Protein AF-A0A6I3FBM9-F1 (afdb_monomer_lite)

pLDDT: mean 82.85, std 16.39, range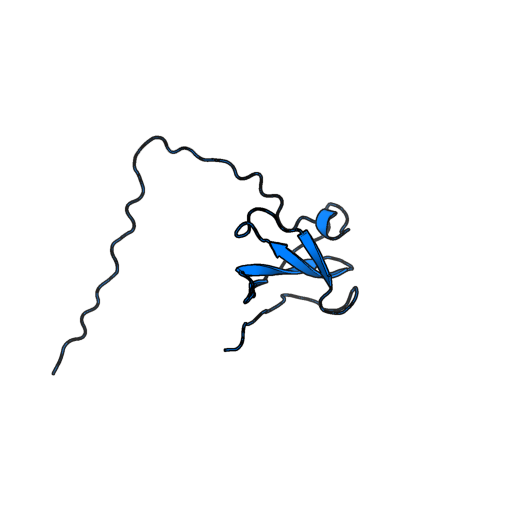 [40.91, 97.44]

Structure (mmCIF, N/CA/C/O backbone):
data_AF-A0A6I3FBM9-F1
#
_entry.id   AF-A0A6I3FBM9-F1
#
loop_
_atom_site.group_PDB
_atom_site.id
_atom_site.type_symbol
_atom_site.label_atom_id
_atom_site.label_alt_id
_atom_site.label_comp_id
_atom_site.label_asym_id
_atom_site.label_entity_id
_atom_site.label_seq_id
_atom_site.pdbx_PDB_ins_code
_atom_site.Cartn_x
_atom_site.Cartn_y
_atom_site.Cartn_z
_atom_site.occupancy
_atom_site.B_iso_or_equiv
_atom_site.auth_seq_id
_atom_site.auth_comp_id
_atom_site.auth_asym_id
_atom_site.auth_atom_id
_atom_site.pdbx_PDB_model_num
ATOM 1 N N . MET A 1 1 ? 0.245 -14.395 50.337 1.00 40.91 1 MET A N 1
ATOM 2 C CA . MET A 1 1 ? 0.972 -14.956 49.180 1.00 40.91 1 MET A CA 1
ATOM 3 C C . MET A 1 1 ? -0.097 -15.414 48.191 1.00 40.91 1 MET A C 1
ATOM 5 O O . MET A 1 1 ? -0.837 -16.323 48.531 1.00 40.91 1 MET A O 1
ATOM 9 N N . ILE A 1 2 ? -0.301 -14.699 47.079 1.00 44.78 2 ILE A N 1
ATOM 10 C CA . ILE A 1 2 ? -1.337 -15.010 46.072 1.00 44.78 2 ILE A CA 1
ATOM 11 C C . ILE A 1 2 ? -0.625 -15.701 44.907 1.00 44.78 2 ILE A C 1
ATOM 13 O O . ILE A 1 2 ? 0.330 -15.142 44.372 1.00 44.78 2 ILE A O 1
ATOM 17 N N . ALA A 1 3 ? -1.036 -16.918 44.556 1.00 46.88 3 ALA A N 1
ATOM 18 C CA . ALA A 1 3 ? -0.502 -17.624 43.395 1.00 46.88 3 ALA A CA 1
ATOM 19 C C . ALA A 1 3 ? -1.057 -17.002 42.097 1.00 46.88 3 ALA A C 1
ATOM 21 O O . ALA A 1 3 ? -2.236 -16.640 42.069 1.00 46.88 3 ALA A O 1
ATOM 22 N N . PRO A 1 4 ? -0.261 -16.872 41.021 1.00 54.28 4 PRO A N 1
ATOM 23 C CA . PRO A 1 4 ? -0.770 -16.368 39.755 1.00 54.28 4 PRO A CA 1
ATOM 24 C C . PRO A 1 4 ? -1.613 -17.457 39.076 1.00 54.28 4 PRO A C 1
ATOM 26 O O . PRO A 1 4 ? -1.157 -18.584 38.894 1.00 54.28 4 PRO A O 1
ATOM 29 N N . SER A 1 5 ? -2.846 -17.126 38.693 1.00 55.72 5 SER A N 1
ATOM 30 C CA . SER A 1 5 ? -3.688 -17.985 37.860 1.00 55.72 5 SER A CA 1
ATOM 31 C C . SER A 1 5 ? -3.334 -17.776 36.388 1.00 55.72 5 SER A C 1
ATOM 33 O O . SER A 1 5 ? -3.667 -16.747 35.800 1.00 55.72 5 SER A O 1
ATOM 35 N N . THR A 1 6 ? -2.672 -18.749 35.774 1.00 51.97 6 THR A N 1
ATOM 36 C CA . THR A 1 6 ? -2.473 -18.806 34.324 1.00 51.97 6 THR A CA 1
ATOM 37 C C . THR A 1 6 ? -3.698 -19.442 33.665 1.00 51.97 6 THR A C 1
ATOM 39 O O . THR A 1 6 ? -3.757 -20.655 33.480 1.00 51.97 6 THR A O 1
ATOM 42 N N . SER A 1 7 ? -4.704 -18.641 33.296 1.00 55.78 7 SER A N 1
ATOM 43 C CA . SER A 1 7 ? -5.732 -19.125 32.368 1.00 55.78 7 SER A CA 1
ATOM 44 C C . SER A 1 7 ? -5.152 -19.108 30.953 1.00 55.78 7 SER A C 1
ATOM 46 O O . SER A 1 7 ? -5.080 -18.056 30.316 1.00 55.78 7 SER A O 1
ATOM 48 N N . PHE A 1 8 ? -4.719 -20.262 30.449 1.00 55.19 8 PHE A N 1
ATOM 49 C CA . PHE A 1 8 ? -4.538 -20.423 29.010 1.00 55.19 8 PHE A CA 1
ATOM 50 C C . PHE A 1 8 ? -5.926 -20.339 28.368 1.00 55.19 8 PHE A C 1
ATOM 52 O O . PHE A 1 8 ? -6.829 -21.085 28.746 1.00 55.19 8 PHE A O 1
ATOM 59 N N . GLY A 1 9 ? -6.116 -19.368 27.470 1.00 59.84 9 GLY A N 1
ATOM 60 C CA . GLY A 1 9 ? -7.367 -19.201 26.733 1.00 59.84 9 GLY A CA 1
ATOM 61 C C . GLY A 1 9 ? -7.763 -20.502 26.036 1.00 59.84 9 GLY A C 1
ATOM 62 O O . GLY A 1 9 ? -6.896 -21.294 25.663 1.00 59.84 9 GLY A O 1
ATOM 63 N N . ALA A 1 10 ? -9.070 -20.734 25.902 1.00 63.84 10 ALA A N 1
ATOM 64 C CA . ALA A 1 10 ? -9.603 -21.938 25.278 1.00 63.84 10 ALA A CA 1
ATOM 65 C C . ALA A 1 10 ? -8.919 -22.203 23.928 1.00 63.84 10 ALA A C 1
ATOM 67 O O . ALA A 1 10 ? -8.766 -21.294 23.109 1.00 63.84 10 ALA A O 1
ATOM 68 N N . THR A 1 11 ? -8.498 -23.449 23.701 1.00 62.88 11 THR A N 1
ATOM 69 C CA . THR A 1 11 ? -8.010 -23.878 22.391 1.00 62.88 11 THR A CA 1
ATOM 70 C C . THR A 1 11 ? -9.124 -23.630 21.373 1.00 62.88 11 THR A C 1
ATOM 72 O O . THR A 1 11 ? -10.238 -24.105 21.603 1.00 62.88 11 THR A O 1
ATOM 75 N N . PRO A 1 12 ? -8.878 -22.882 20.283 1.00 58.00 12 PRO A N 1
ATOM 76 C CA . PRO A 1 12 ? -9.912 -22.645 19.289 1.00 58.00 12 PRO A CA 1
ATOM 77 C C . PRO A 1 12 ? -10.379 -23.987 18.722 1.00 58.00 12 PRO A C 1
ATOM 79 O O . PRO A 1 12 ? -9.574 -24.775 18.219 1.00 58.00 12 PRO A O 1
ATOM 82 N N . GLU A 1 13 ? -11.678 -24.261 18.830 1.00 66.50 13 GLU A N 1
ATOM 83 C CA . GLU A 1 13 ? -12.278 -25.429 18.198 1.00 66.50 13 GLU A CA 1
ATOM 84 C C . GLU A 1 13 ? -12.228 -25.242 16.684 1.00 66.50 13 GLU A C 1
ATOM 86 O O . GLU A 1 13 ? -12.847 -24.334 16.130 1.00 66.50 13 GLU A O 1
ATOM 91 N N . ILE A 1 14 ? -11.468 -26.100 16.005 1.00 68.81 14 ILE A N 1
ATOM 92 C CA . ILE A 1 14 ? -11.466 -26.136 14.546 1.00 68.81 14 ILE A CA 1
ATOM 93 C C . ILE A 1 14 ? -12.745 -26.861 14.104 1.00 68.81 14 ILE A C 1
ATOM 95 O O . ILE A 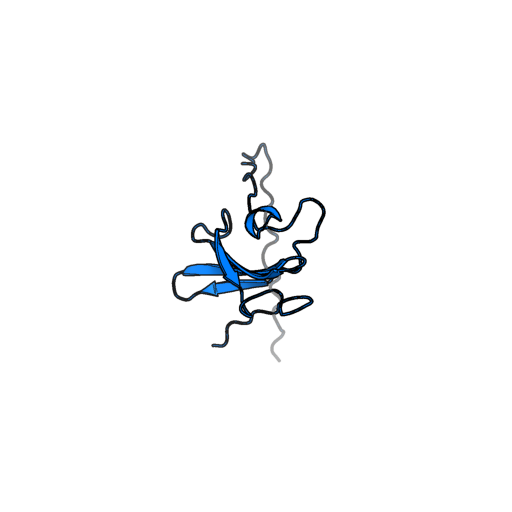1 14 ? -12.933 -28.022 14.491 1.00 68.81 14 ILE A O 1
ATOM 99 N N . PRO A 1 15 ? -13.623 -26.222 13.308 1.00 73.19 15 PRO A N 1
ATOM 100 C CA . PRO A 1 15 ? -14.846 -26.854 12.831 1.00 73.19 15 PRO A CA 1
ATOM 101 C C . PRO A 1 15 ? -14.542 -28.166 12.100 1.00 73.19 15 PRO A C 1
ATOM 103 O O . PRO A 1 15 ? -13.689 -28.215 11.213 1.00 73.19 15 PRO A O 1
ATOM 106 N N . LYS A 1 16 ? -15.245 -29.240 12.472 1.00 75.00 16 LYS A N 1
ATOM 107 C CA . LYS A 1 16 ? -15.162 -30.545 11.803 1.00 75.00 16 LYS A CA 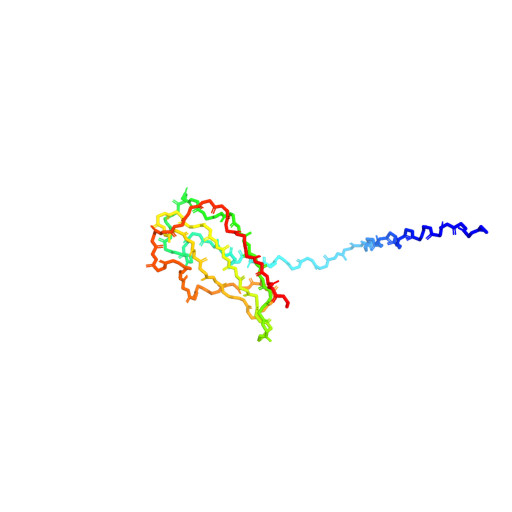1
ATOM 108 C C . LYS A 1 16 ? -16.289 -30.655 10.776 1.00 75.00 16 LYS A C 1
ATOM 110 O O . LYS A 1 16 ? -17.452 -30.541 11.148 1.00 75.00 16 LYS A O 1
ATOM 115 N N . GLY A 1 17 ? -15.956 -30.919 9.513 1.00 75.56 17 GLY A N 1
ATOM 116 C CA . GLY A 1 17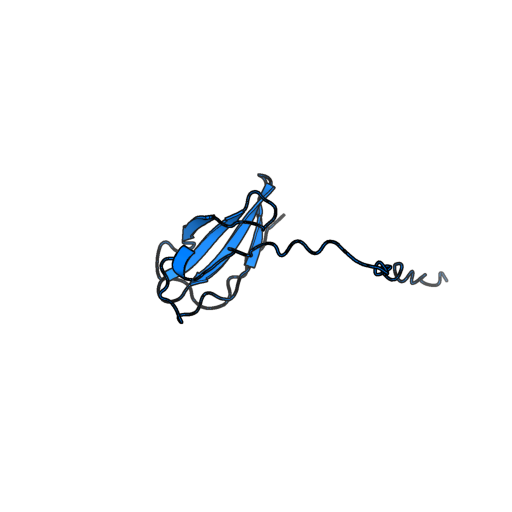 ? -16.930 -31.134 8.436 1.00 75.56 17 GLY A CA 1
ATOM 117 C C . GLY A 1 17 ? -16.547 -30.433 7.135 1.00 75.56 17 GLY A C 1
ATOM 118 O O . GLY A 1 17 ? -15.499 -29.795 7.052 1.00 75.56 17 GLY A O 1
ATOM 119 N N . ALA A 1 18 ? -17.395 -30.564 6.112 1.00 69.25 18 ALA A N 1
ATOM 120 C CA . ALA A 1 18 ? -17.286 -29.737 4.917 1.00 69.25 18 ALA A CA 1
ATOM 121 C C . ALA A 1 18 ? -17.488 -28.269 5.316 1.00 69.25 18 ALA A C 1
ATOM 123 O O . ALA A 1 18 ? -18.452 -27.940 6.006 1.00 69.25 18 ALA A O 1
ATOM 124 N N . PHE A 1 19 ? -16.567 -27.404 4.908 1.00 65.19 19 PHE A N 1
ATOM 125 C CA . PHE A 1 19 ? -16.665 -25.968 5.115 1.00 65.19 19 PHE A CA 1
ATOM 126 C C . PHE A 1 19 ? -16.762 -25.280 3.759 1.00 65.19 19 PHE A C 1
ATOM 128 O O . PHE A 1 19 ? -16.036 -25.626 2.824 1.00 65.19 19 PHE A O 1
ATOM 135 N N . ASP A 1 20 ? -17.638 -24.285 3.667 1.00 58.62 20 ASP A N 1
ATOM 136 C CA . ASP A 1 20 ? -17.691 -23.399 2.514 1.00 58.62 20 ASP A CA 1
ATOM 137 C C . ASP A 1 20 ? -16.444 -22.510 2.520 1.00 58.62 20 ASP A C 1
ATOM 139 O O . ASP A 1 20 ? -16.364 -21.486 3.201 1.00 58.62 20 ASP A O 1
ATOM 143 N N . ALA A 1 21 ? -15.431 -22.916 1.760 1.00 54.66 21 ALA A N 1
ATOM 144 C CA . ALA A 1 21 ? -14.288 -22.072 1.468 1.00 54.66 21 ALA A CA 1
ATOM 145 C C . ALA A 1 21 ? -14.633 -21.176 0.278 1.00 54.66 21 ALA A C 1
ATOM 147 O O . ALA A 1 21 ? -14.572 -21.595 -0.877 1.00 54.66 21 ALA A O 1
ATOM 148 N N . THR A 1 22 ? -14.961 -19.912 0.540 1.00 53.22 22 THR A N 1
ATOM 149 C CA . THR A 1 22 ? -14.903 -18.914 -0.529 1.00 53.22 22 THR A CA 1
ATOM 150 C C . THR A 1 22 ? -13.434 -18.589 -0.757 1.00 53.22 22 THR A C 1
ATOM 152 O O . THR A 1 22 ? -12.801 -17.958 0.092 1.00 53.22 22 THR A O 1
ATOM 155 N N . LEU A 1 23 ? -12.879 -19.005 -1.898 1.00 45.62 23 LEU A N 1
ATOM 156 C CA . LEU A 1 23 ? -11.618 -18.445 -2.364 1.00 45.62 23 LEU A CA 1
ATOM 157 C C . LEU A 1 23 ? -11.886 -16.962 -2.635 1.00 45.62 23 LEU A C 1
ATOM 159 O O . LEU A 1 23 ? -12.416 -16.596 -3.683 1.00 45.62 23 LEU A O 1
ATOM 163 N N . LEU A 1 24 ? -11.579 -16.100 -1.666 1.00 51.56 24 LEU A N 1
ATOM 164 C CA . LEU A 1 24 ? -11.502 -14.672 -1.918 1.00 51.56 24 LEU A CA 1
ATOM 165 C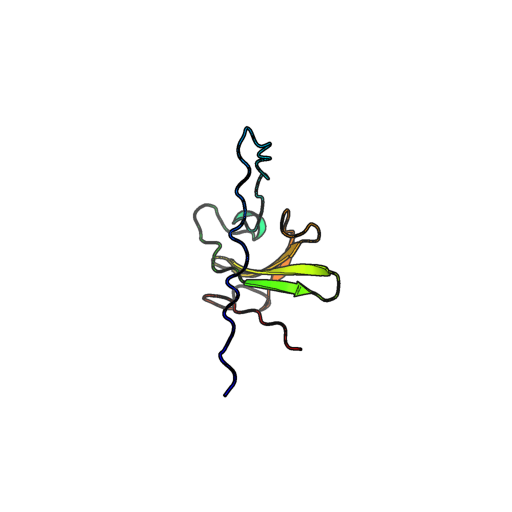 C . LEU A 1 24 ? -10.432 -14.524 -2.995 1.00 51.56 24 LEU A C 1
ATOM 167 O O . LEU A 1 24 ? -9.253 -14.745 -2.725 1.00 51.56 24 LEU A O 1
ATOM 171 N N . SER A 1 25 ? -10.837 -14.240 -4.233 1.00 49.47 25 SER A N 1
ATOM 172 C CA . SER A 1 25 ? -9.908 -13.898 -5.301 1.00 49.47 25 SER A CA 1
ATOM 173 C C . SER A 1 25 ? -9.132 -12.669 -4.832 1.00 49.47 25 SER A C 1
ATOM 175 O O . SER A 1 25 ? -9.634 -11.546 -4.878 1.00 49.47 25 SER A O 1
ATOM 177 N N . TYR A 1 26 ? -7.950 -12.907 -4.273 1.00 54.84 26 TYR A N 1
ATOM 178 C CA . TYR A 1 26 ? -7.160 -11.922 -3.556 1.00 54.84 26 TYR A CA 1
ATOM 179 C C . TYR A 1 26 ? -6.509 -10.989 -4.576 1.00 54.84 26 TYR A C 1
ATOM 181 O O . TYR A 1 26 ? -5.444 -11.272 -5.119 1.00 54.84 26 TYR A O 1
ATOM 189 N N . LYS A 1 27 ? -7.176 -9.875 -4.885 1.00 61.25 27 LYS A N 1
ATOM 190 C CA . LYS A 1 27 ? -6.598 -8.766 -5.658 1.00 61.25 27 LYS A CA 1
ATOM 191 C C . LYS A 1 27 ? -6.054 -7.703 -4.712 1.00 61.25 27 LYS A C 1
ATOM 193 O O . LYS A 1 27 ? -6.442 -6.540 -4.775 1.00 61.25 27 LYS A O 1
ATOM 198 N N . ALA A 1 28 ? -5.156 -8.090 -3.822 1.00 70.31 28 ALA A N 1
ATOM 199 C CA . ALA A 1 28 ? -4.526 -7.141 -2.923 1.00 70.31 28 ALA A CA 1
ATOM 200 C C . ALA A 1 28 ? -3.061 -6.955 -3.318 1.00 70.31 28 ALA A C 1
ATOM 202 O O . ALA A 1 28 ? -2.305 -7.914 -3.444 1.00 70.31 28 ALA A O 1
ATOM 203 N N . LEU A 1 29 ? -2.694 -5.687 -3.530 1.00 85.94 29 LEU A N 1
ATOM 204 C CA . LEU A 1 29 ? -1.309 -5.217 -3.601 1.00 85.94 29 LEU A CA 1
ATOM 205 C C . LEU A 1 29 ? -0.467 -5.900 -4.698 1.00 85.94 29 LEU A C 1
ATOM 207 O O . LEU A 1 29 ? 0.674 -6.289 -4.484 1.00 85.94 29 LEU A O 1
ATOM 211 N N . THR A 1 30 ? -1.040 -6.058 -5.892 1.00 89.06 30 THR A N 1
ATOM 212 C CA . THR A 1 30 ? -0.339 -6.652 -7.044 1.00 89.06 30 THR A CA 1
ATOM 213 C C . THR A 1 30 ? 0.607 -5.649 -7.721 1.00 89.06 30 THR A C 1
ATOM 215 O O . THR A 1 30 ? 0.355 -4.446 -7.655 1.00 89.06 30 THR A O 1
ATOM 218 N N . PRO A 1 31 ? 1.631 -6.105 -8.470 1.00 91.56 31 PRO A N 1
ATOM 219 C CA . PRO A 1 31 ? 2.488 -5.222 -9.268 1.00 91.56 31 PRO A CA 1
ATOM 220 C C . PRO A 1 31 ? 1.726 -4.233 -10.157 1.00 91.56 31 PRO A C 1
ATOM 222 O O . PRO A 1 31 ? 1.971 -3.027 -10.108 1.00 91.56 31 PRO A O 1
ATOM 225 N N . VAL A 1 32 ? 0.724 -4.716 -10.899 1.00 90.25 32 VAL A N 1
ATOM 226 C CA . VAL A 1 32 ? -0.061 -3.881 -11.823 1.00 90.25 32 VAL A CA 1
ATOM 227 C C . VAL A 1 32 ? -0.824 -2.758 -11.113 1.00 90.25 32 VAL A C 1
ATOM 229 O O . VAL A 1 32 ? -0.956 -1.672 -11.671 1.00 90.25 32 VAL A O 1
ATOM 232 N N . MET A 1 33 ? -1.260 -2.966 -9.865 1.00 91.00 33 MET A N 1
ATOM 233 C CA . MET A 1 33 ? -1.935 -1.936 -9.060 1.00 91.00 33 MET A CA 1
ATOM 234 C C . MET A 1 33 ? -1.049 -0.705 -8.830 1.00 91.00 33 MET A C 1
ATOM 236 O O . MET A 1 33 ? -1.555 0.412 -8.726 1.00 91.00 33 MET A O 1
ATOM 240 N N . PHE A 1 34 ? 0.265 -0.910 -8.772 1.00 94.12 34 PHE A N 1
ATOM 241 C CA . PHE A 1 34 ? 1.261 0.128 -8.516 1.00 94.12 34 PHE A CA 1
ATOM 242 C C . PHE A 1 34 ? 2.024 0.551 -9.779 1.00 94.12 34 PHE A C 1
ATOM 244 O O . PHE A 1 34 ? 2.984 1.317 -9.703 1.00 94.12 34 PHE A O 1
ATOM 251 N N . GLY A 1 35 ? 1.618 0.062 -10.956 1.00 94.00 35 GLY A N 1
ATOM 252 C CA . GLY A 1 35 ? 2.346 0.302 -12.204 1.00 94.00 35 GLY A CA 1
ATOM 253 C C . GLY A 1 35 ? 3.747 -0.318 -12.209 1.00 94.00 35 GLY A C 1
ATOM 254 O O . GLY A 1 35 ? 4.648 0.206 -12.867 1.00 94.00 35 GLY A O 1
ATOM 255 N N . VAL A 1 36 ? 3.942 -1.396 -11.446 1.00 94.94 36 VAL A N 1
ATOM 256 C CA . VAL A 1 36 ? 5.164 -2.202 -11.424 1.00 94.94 36 VAL A CA 1
ATOM 257 C C . VAL A 1 36 ? 5.043 -3.304 -12.473 1.00 94.94 36 VAL A C 1
ATOM 259 O O . VAL A 1 36 ? 4.014 -3.977 -12.579 1.00 94.94 36 VAL A O 1
ATOM 262 N N . SER A 1 37 ? 6.100 -3.479 -13.264 1.00 92.69 37 SER A N 1
ATOM 263 C CA . SER A 1 37 ? 6.168 -4.517 -14.293 1.00 92.69 37 SER A CA 1
ATOM 264 C C . SER A 1 37 ? 6.025 -5.917 -13.695 1.00 92.69 37 SER A C 1
ATOM 266 O O . SER A 1 37 ? 6.476 -6.188 -12.582 1.00 92.69 37 SER A O 1
ATOM 268 N N . ALA A 1 38 ? 5.437 -6.839 -14.457 1.00 86.56 38 ALA A N 1
ATOM 269 C CA . ALA A 1 38 ? 5.355 -8.238 -14.050 1.00 86.56 38 ALA A CA 1
ATOM 270 C C . ALA A 1 38 ? 6.756 -8.815 -13.764 1.00 86.56 38 ALA A C 1
ATOM 272 O O . ALA A 1 38 ? 7.713 -8.533 -14.485 1.00 86.56 38 ALA A O 1
ATOM 273 N N . GLY A 1 39 ? 6.868 -9.609 -12.697 1.00 86.31 39 GLY A N 1
ATOM 274 C CA . GLY A 1 39 ? 8.133 -10.201 -12.246 1.00 86.31 39 GLY A CA 1
ATOM 275 C C . GLY A 1 39 ? 9.013 -9.284 -11.389 1.00 86.31 39 GLY A C 1
ATOM 276 O O . GLY A 1 39 ? 10.013 -9.754 -10.858 1.00 86.31 39 GLY A O 1
ATOM 277 N N . GLN A 1 40 ? 8.649 -8.010 -11.217 1.00 90.50 40 GLN A N 1
ATOM 278 C CA . GLN A 1 40 ? 9.330 -7.098 -10.296 1.00 90.50 40 GLN A CA 1
ATOM 279 C C . GLN A 1 40 ? 8.636 -7.078 -8.925 1.00 90.50 40 GLN A C 1
ATOM 281 O O . GLN A 1 40 ? 7.420 -7.292 -8.848 1.00 90.50 40 GLN A O 1
ATOM 286 N N . PRO A 1 41 ? 9.385 -6.843 -7.833 1.00 90.81 41 PRO A N 1
ATOM 287 C CA . PRO A 1 41 ? 8.847 -7.000 -6.495 1.00 90.81 41 PRO A CA 1
ATOM 288 C C . PRO A 1 41 ? 7.836 -5.908 -6.129 1.00 90.81 41 PRO A C 1
ATOM 290 O O . PRO A 1 41 ? 8.043 -4.711 -6.339 1.00 90.81 41 PRO A O 1
ATOM 293 N N . VAL A 1 42 ? 6.754 -6.367 -5.508 1.00 93.31 42 VAL A N 1
ATOM 294 C CA . VAL A 1 42 ? 5.899 -5.593 -4.613 1.00 93.31 42 VAL A CA 1
ATOM 295 C C . VAL A 1 42 ? 5.889 -6.355 -3.299 1.00 93.31 42 VAL A C 1
ATOM 297 O O . VAL A 1 42 ? 5.491 -7.520 -3.270 1.00 93.31 42 VAL A O 1
ATOM 300 N N . ALA A 1 43 ? 6.424 -5.748 -2.248 1.00 92.94 43 ALA A N 1
ATOM 301 C CA . ALA A 1 43 ? 6.807 -6.460 -1.038 1.00 92.94 43 ALA A CA 1
ATOM 302 C C . ALA A 1 43 ? 6.696 -5.576 0.206 1.00 92.94 43 ALA A C 1
ATOM 304 O O . ALA A 1 43 ? 6.353 -4.395 0.132 1.00 92.94 43 ALA A O 1
ATOM 305 N N . ASP A 1 44 ? 6.999 -6.189 1.350 1.00 92.75 44 ASP A N 1
ATOM 306 C CA . ASP A 1 44 ? 7.213 -5.510 2.621 1.00 92.75 44 ASP A CA 1
ATOM 307 C C . ASP A 1 44 ? 6.046 -4.601 3.020 1.00 92.75 44 ASP A C 1
ATOM 309 O O . ASP A 1 44 ? 6.162 -3.388 3.139 1.00 92.75 44 ASP A O 1
ATOM 313 N N . VAL A 1 45 ? 4.874 -5.196 3.203 1.00 92.44 45 VAL A N 1
ATOM 314 C CA . VAL A 1 45 ? 3.655 -4.448 3.514 1.00 92.44 45 VAL A CA 1
ATOM 315 C C . VAL A 1 45 ? 3.587 -4.130 5.009 1.00 92.44 45 VAL A C 1
ATOM 317 O O . VAL A 1 45 ? 3.785 -5.013 5.843 1.00 92.44 45 VAL A O 1
ATOM 320 N N . SER A 1 46 ? 3.210 -2.898 5.357 1.00 94.44 46 SER A N 1
ATOM 321 C CA . SER A 1 46 ? 2.630 -2.576 6.671 1.00 94.44 46 SER A CA 1
ATOM 322 C C . SER A 1 46 ? 1.234 -1.983 6.507 1.00 94.44 46 SER A C 1
ATOM 324 O O . SER A 1 46 ? 0.971 -1.257 5.550 1.00 94.44 46 SER A O 1
ATOM 326 N N . VAL A 1 47 ? 0.321 -2.311 7.424 1.00 94.38 47 VAL A N 1
ATOM 327 C CA . VAL A 1 47 ? -1.080 -1.868 7.377 1.00 94.38 47 VAL A CA 1
ATOM 328 C C . VAL A 1 47 ? -1.479 -1.256 8.713 1.00 94.38 47 VAL A C 1
ATOM 330 O O . VAL A 1 47 ? -1.197 -1.832 9.760 1.00 94.38 47 VAL A O 1
ATOM 333 N N . ILE A 1 48 ? -2.169 -0.116 8.673 1.00 95.44 48 ILE A N 1
ATOM 334 C CA . ILE A 1 48 ? -2.799 0.510 9.844 1.00 95.44 48 ILE A CA 1
ATOM 335 C C . ILE A 1 48 ? -4.296 0.716 9.609 1.00 95.44 48 ILE A C 1
ATOM 337 O O . ILE A 1 48 ? -4.729 0.935 8.476 1.00 95.44 48 ILE A O 1
ATOM 341 N N . LEU A 1 49 ? -5.083 0.680 10.684 1.00 95.19 49 LEU A N 1
ATOM 342 C CA . LEU A 1 49 ? -6.477 1.119 10.669 1.00 95.19 49 LEU A CA 1
ATOM 343 C C . LEU A 1 49 ? -6.523 2.640 10.852 1.00 95.19 49 LEU A C 1
ATOM 345 O O . LEU A 1 49 ? -5.980 3.173 11.818 1.00 95.19 49 LEU A O 1
ATOM 349 N N . LEU A 1 50 ? -7.158 3.338 9.918 1.00 94.75 50 LEU A N 1
ATOM 350 C CA . LEU A 1 50 ? -7.373 4.777 9.998 1.00 94.75 50 LEU A CA 1
ATOM 351 C C . LEU A 1 50 ? -8.612 5.102 10.855 1.00 94.75 50 LEU A C 1
ATOM 353 O O . LEU A 1 50 ? -9.537 4.291 10.922 1.00 94.75 50 LEU A O 1
ATOM 357 N N . PRO A 1 51 ? -8.713 6.322 11.422 1.00 94.38 51 PRO A N 1
ATOM 358 C CA . PRO A 1 51 ? -9.882 6.745 12.205 1.00 94.38 51 PRO A CA 1
ATOM 359 C C . PRO A 1 51 ? -11.219 6.686 11.453 1.00 94.38 51 PRO A C 1
ATOM 361 O O . PRO A 1 51 ? -12.274 6.580 12.065 1.00 94.38 51 PRO A O 1
ATOM 364 N N . ASN A 1 52 ? -11.187 6.742 10.119 1.00 94.19 52 ASN A N 1
ATOM 365 C CA . ASN A 1 52 ? -12.374 6.625 9.268 1.00 94.19 52 ASN A CA 1
ATOM 366 C C . ASN A 1 52 ? -12.782 5.166 8.979 1.00 94.19 52 ASN A C 1
ATOM 368 O O . ASN A 1 52 ? -13.625 4.932 8.115 1.00 94.19 52 ASN A O 1
ATOM 372 N N . GLY A 1 53 ? -12.158 4.190 9.643 1.00 95.12 53 GLY A N 1
ATOM 373 C CA . GLY A 1 53 ? -12.459 2.766 9.507 1.00 95.12 53 GLY A CA 1
ATOM 374 C C . GLY A 1 53 ? -11.811 2.074 8.305 1.00 95.12 53 GLY A C 1
ATOM 375 O O . GLY A 1 53 ? -11.9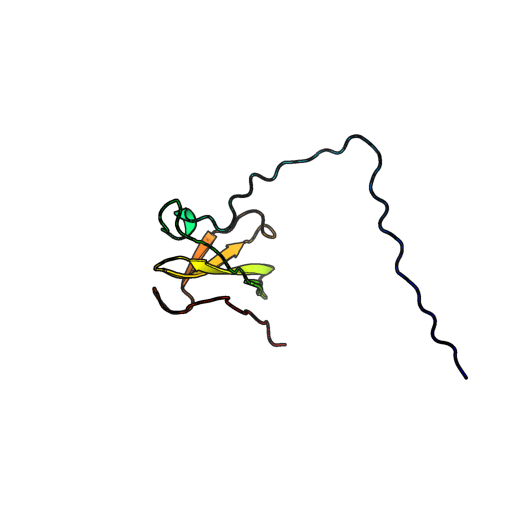62 0.863 8.161 1.00 95.12 53 GLY A O 1
ATOM 376 N N . LYS A 1 54 ? -11.075 2.791 7.445 1.00 96.69 54 LYS A N 1
ATOM 377 C CA . LYS A 1 54 ? -10.340 2.177 6.329 1.00 96.69 54 LYS A CA 1
ATOM 378 C C . LYS A 1 54 ? -9.003 1.605 6.783 1.00 96.69 54 LYS A C 1
ATOM 380 O O . LYS A 1 54 ? -8.315 2.198 7.611 1.00 96.69 54 LYS A O 1
ATOM 385 N N . LEU A 1 55 ? -8.580 0.511 6.161 1.00 95.75 55 LEU A N 1
ATOM 386 C CA . LEU A 1 55 ? -7.197 0.049 6.252 1.00 95.75 55 LEU A CA 1
ATOM 387 C C . LEU A 1 55 ? -6.337 0.833 5.264 1.00 95.75 55 LEU A C 1
ATOM 389 O O . LEU A 1 55 ? -6.722 0.976 4.104 1.00 95.75 55 LEU A O 1
ATOM 393 N N . ARG A 1 56 ? -5.160 1.288 5.690 1.00 97.06 56 ARG A N 1
ATOM 394 C CA . ARG A 1 56 ? -4.142 1.869 4.810 1.00 97.06 56 ARG A CA 1
ATOM 395 C C . ARG A 1 56 ? -2.897 0.997 4.809 1.00 97.06 56 ARG A C 1
ATOM 397 O O . ARG A 1 56 ? -2.271 0.818 5.850 1.00 97.06 56 ARG A O 1
ATOM 404 N N . ALA A 1 57 ? -2.556 0.484 3.635 1.00 96.00 57 ALA A N 1
ATOM 405 C CA . ALA A 1 57 ? -1.342 -0.261 3.364 1.00 96.00 57 ALA A CA 1
ATOM 406 C C . ALA A 1 57 ? -0.245 0.668 2.829 1.00 96.00 57 ALA A C 1
ATOM 408 O O . ALA A 1 57 ? -0.503 1.506 1.963 1.00 96.00 57 ALA A O 1
ATOM 409 N N . TYR A 1 58 ? 0.971 0.464 3.321 1.00 96.44 58 TYR A N 1
ATOM 410 C CA . TYR A 1 58 ? 2.216 1.024 2.812 1.00 96.44 58 TYR A CA 1
ATOM 411 C C . TYR A 1 58 ? 3.040 -0.132 2.266 1.00 96.44 58 TYR A C 1
ATOM 413 O O . TYR A 1 58 ? 3.257 -1.116 2.976 1.00 96.44 58 TYR A O 1
ATOM 421 N N . VAL A 1 59 ? 3.459 -0.032 1.011 1.00 95.88 59 VAL A N 1
ATOM 422 C CA . VAL A 1 59 ? 4.017 -1.160 0.264 1.00 95.88 59 VAL A CA 1
ATOM 423 C C . VAL A 1 59 ? 5.265 -0.717 -0.473 1.00 95.88 59 VAL A C 1
ATOM 425 O O . VAL A 1 59 ? 5.231 0.291 -1.178 1.00 95.88 59 VAL A O 1
ATOM 428 N N . PHE A 1 60 ? 6.352 -1.472 -0.350 1.00 96.38 60 PHE A N 1
ATOM 429 C CA . PHE A 1 60 ? 7.491 -1.280 -1.236 1.00 96.38 60 PHE A CA 1
ATOM 430 C C . PHE A 1 60 ? 7.134 -1.777 -2.640 1.00 96.38 60 PHE A C 1
ATOM 432 O O . PHE A 1 60 ? 6.740 -2.930 -2.822 1.00 96.38 60 PHE A O 1
ATOM 439 N N . ALA A 1 61 ? 7.277 -0.910 -3.635 1.00 95.88 61 ALA A N 1
ATOM 440 C CA . ALA A 1 61 ? 6.999 -1.200 -5.032 1.00 95.88 61 ALA A CA 1
ATOM 441 C C . ALA A 1 61 ? 8.225 -0.839 -5.879 1.00 95.88 61 ALA A C 1
ATOM 443 O O . ALA A 1 61 ? 8.690 0.302 -5.876 1.00 95.88 61 ALA A O 1
ATOM 444 N N . GLN A 1 62 ? 8.761 -1.818 -6.610 1.00 95.75 62 GLN A N 1
ATOM 445 C CA . GLN A 1 62 ? 10.006 -1.652 -7.358 1.00 95.75 62 GLN A CA 1
ATOM 446 C C . GLN A 1 62 ? 9.951 -0.471 -8.335 1.00 95.75 62 GLN A C 1
ATOM 448 O O . GLN A 1 62 ? 9.063 -0.398 -9.188 1.00 95.75 62 GLN A O 1
ATOM 453 N N . ASN A 1 63 ? 10.951 0.413 -8.257 1.00 95.06 63 ASN A N 1
ATOM 454 C CA . ASN A 1 63 ? 11.068 1.643 -9.056 1.00 95.06 63 ASN A CA 1
ATOM 455 C C . ASN A 1 63 ? 9.893 2.623 -8.863 1.00 95.06 63 ASN A C 1
ATOM 457 O O . ASN A 1 63 ? 9.610 3.458 -9.731 1.00 95.06 63 ASN A O 1
ATOM 461 N N . LYS A 1 64 ? 9.149 2.467 -7.763 1.00 96.31 64 LYS A N 1
ATOM 462 C CA . LYS A 1 64 ? 8.062 3.347 -7.328 1.00 96.31 64 LYS A CA 1
ATOM 463 C C . LYS A 1 64 ? 8.238 3.801 -5.879 1.00 96.31 64 LYS A C 1
ATOM 465 O O . LYS A 1 64 ? 7.505 4.683 -5.457 1.00 96.31 64 LYS A O 1
ATOM 470 N N . GLY A 1 65 ? 9.195 3.266 -5.121 1.00 96.12 65 GLY A N 1
ATOM 471 C CA . GLY A 1 65 ? 9.369 3.563 -3.700 1.00 96.12 65 GLY A CA 1
ATOM 472 C C . GLY A 1 65 ? 8.240 2.991 -2.838 1.00 96.12 65 GLY A C 1
ATOM 473 O O . GLY A 1 65 ? 7.808 1.855 -3.042 1.00 96.12 65 GLY A O 1
ATOM 474 N N . ILE A 1 66 ? 7.767 3.766 -1.854 1.00 97.44 66 ILE A N 1
ATOM 475 C CA . ILE A 1 66 ? 6.691 3.337 -0.944 1.00 97.44 66 ILE A CA 1
ATOM 476 C C . ILE A 1 66 ? 5.327 3.840 -1.422 1.00 97.44 66 ILE A C 1
ATOM 478 O O . ILE A 1 66 ? 4.965 5.008 -1.261 1.00 97.44 66 ILE A O 1
ATOM 482 N N . GLU A 1 67 ? 4.543 2.922 -1.968 1.00 97.19 67 GLU A N 1
ATOM 483 C CA . GLU A 1 67 ? 3.195 3.152 -2.468 1.00 97.19 67 GLU A CA 1
ATOM 484 C C . GLU A 1 67 ? 2.144 2.972 -1.366 1.00 97.19 67 GLU A C 1
ATOM 486 O O . GLU A 1 67 ? 2.311 2.179 -0.437 1.00 97.19 67 GLU A O 1
ATOM 491 N N . ILE A 1 68 ? 1.047 3.725 -1.467 1.00 97.19 68 ILE A N 1
ATOM 492 C CA . ILE A 1 68 ? -0.056 3.715 -0.504 1.00 97.19 68 ILE A CA 1
ATOM 493 C C . ILE A 1 68 ? -1.310 3.179 -1.185 1.00 97.19 68 ILE A C 1
ATOM 495 O O . ILE A 1 68 ? -1.722 3.671 -2.241 1.00 97.19 68 ILE A O 1
ATOM 499 N N . ALA A 1 69 ? -1.966 2.222 -0.537 1.00 96.75 69 ALA A N 1
ATOM 500 C CA . ALA A 1 69 ? -3.283 1.744 -0.932 1.00 96.75 69 ALA A CA 1
ATOM 501 C C . ALA A 1 69 ? -4.246 1.710 0.258 1.00 96.75 69 ALA A C 1
ATOM 503 O O . ALA A 1 69 ? -3.833 1.525 1.399 1.00 96.75 69 ALA A O 1
ATOM 504 N N . GLU A 1 70 ? -5.539 1.864 -0.006 1.00 96.56 70 GLU A N 1
ATOM 505 C CA . GLU A 1 70 ? -6.588 1.784 1.010 1.00 96.56 70 GLU A CA 1
ATOM 506 C C . GLU A 1 70 ? -7.603 0.695 0.705 1.00 96.56 70 GLU A C 1
ATOM 508 O O . GLU A 1 70 ? -7.921 0.437 -0.456 1.00 96.56 70 GLU A O 1
ATOM 513 N N . SER A 1 71 ? -8.155 0.113 1.766 1.00 94.56 71 SER A N 1
ATOM 514 C CA . SER A 1 71 ? -9.283 -0.807 1.710 1.00 94.56 71 SER A CA 1
ATOM 515 C C . SER A 1 71 ? -10.408 -0.316 2.618 1.00 94.56 71 SER A C 1
ATOM 517 O O . SER A 1 71 ? -10.186 0.034 3.778 1.00 94.56 71 SER A O 1
ATOM 519 N N . ALA A 1 72 ? -11.624 -0.306 2.073 1.00 94.88 72 ALA A N 1
ATOM 520 C CA . ALA A 1 72 ? -12.861 -0.043 2.809 1.00 94.88 72 ALA A CA 1
ATOM 521 C C . ALA A 1 72 ? -13.632 -1.333 3.152 1.00 94.88 72 ALA A C 1
ATOM 523 O O . ALA A 1 72 ? -14.628 -1.288 3.864 1.00 94.88 72 ALA A O 1
ATOM 524 N N . ASP A 1 73 ? -13.181 -2.480 2.645 1.00 90.12 73 ASP A N 1
ATOM 525 C CA . ASP A 1 73 ? -13.843 -3.784 2.730 1.00 90.12 73 ASP A CA 1
ATOM 526 C C . ASP A 1 73 ? -13.027 -4.789 3.561 1.00 90.12 73 ASP A C 1
ATOM 528 O O . ASP A 1 73 ? -12.980 -5.985 3.264 1.00 90.12 73 ASP A O 1
ATOM 532 N N . ASN A 1 74 ? -12.390 -4.288 4.625 1.00 86.81 74 ASN A N 1
ATOM 533 C CA . ASN A 1 74 ? -11.590 -5.059 5.580 1.00 86.81 74 ASN A CA 1
ATOM 534 C C . ASN A 1 74 ? -10.476 -5.897 4.920 1.00 86.81 74 ASN A C 1
ATOM 536 O O . ASN A 1 74 ? -10.276 -7.069 5.233 1.00 86.81 74 ASN A O 1
ATOM 540 N N . GLY A 1 75 ? -9.765 -5.293 3.968 1.00 86.38 75 GLY A N 1
ATOM 541 C CA . GLY A 1 75 ? -8.591 -5.870 3.317 1.00 86.38 75 GLY A CA 1
ATOM 542 C C . GLY A 1 75 ? -8.890 -6.785 2.131 1.00 86.38 75 GLY A C 1
ATOM 543 O O . GLY A 1 75 ? -7.951 -7.351 1.573 1.00 86.38 75 GLY A O 1
ATOM 544 N N . LYS A 1 76 ? -10.157 -6.932 1.716 1.00 84.56 76 LYS A N 1
ATOM 545 C CA . LYS A 1 76 ? -10.514 -7.756 0.547 1.00 84.56 76 LYS A CA 1
ATOM 546 C C . LYS A 1 76 ? -10.044 -7.116 -0.760 1.00 84.56 76 LYS A C 1
ATOM 548 O O . LYS A 1 76 ? -9.491 -7.809 -1.615 1.00 84.56 76 LYS A O 1
ATOM 553 N N . THR A 1 77 ? -10.213 -5.803 -0.889 1.00 88.44 77 THR A N 1
ATOM 554 C CA . THR A 1 77 ? -9.811 -5.023 -2.059 1.00 88.44 77 THR A CA 1
ATOM 555 C C . THR A 1 77 ? -9.024 -3.799 -1.626 1.00 88.44 77 THR A C 1
ATOM 557 O O . THR A 1 77 ? -9.467 -3.020 -0.783 1.00 88.44 77 THR A O 1
ATOM 560 N N . PHE A 1 78 ? -7.870 -3.590 -2.256 1.00 92.69 78 PHE A N 1
ATOM 561 C CA . PHE A 1 78 ? -7.082 -2.376 -2.091 1.00 92.69 78 PHE A CA 1
ATOM 562 C C . PHE A 1 78 ? -7.143 -1.520 -3.351 1.00 92.69 78 PHE A C 1
ATOM 564 O O . PHE A 1 78 ? -7.082 -2.029 -4.468 1.00 92.69 78 PHE A O 1
ATOM 571 N N . THR A 1 79 ? -7.240 -0.210 -3.163 1.00 94.25 79 THR A N 1
ATOM 572 C CA . THR A 1 79 ? -7.123 0.782 -4.235 1.00 94.25 79 THR A CA 1
ATOM 573 C C . THR A 1 79 ? -5.929 1.669 -3.944 1.00 94.25 79 THR A C 1
ATOM 575 O O . THR A 1 79 ? -5.795 2.174 -2.831 1.00 94.25 79 THR A O 1
ATOM 578 N N . ARG A 1 80 ? -5.057 1.870 -4.935 1.00 95.75 80 ARG A N 1
ATOM 579 C CA . ARG A 1 80 ? -3.934 2.805 -4.826 1.00 95.75 80 ARG A CA 1
ATOM 580 C C . ARG A 1 80 ? -4.459 4.222 -4.582 1.00 95.75 80 ARG A C 1
ATOM 582 O O . ARG A 1 80 ? -5.306 4.697 -5.333 1.00 95.75 80 ARG A O 1
ATOM 589 N N . VAL A 1 81 ? -3.921 4.903 -3.575 1.00 96.88 81 VAL A N 1
ATOM 590 C CA . VAL A 1 81 ? -4.314 6.277 -3.209 1.00 96.88 81 VAL A CA 1
ATOM 591 C C . VAL A 1 81 ? -3.158 7.274 -3.240 1.00 96.88 81 VAL A C 1
ATOM 593 O O . VAL A 1 81 ? -3.391 8.473 -3.134 1.00 96.88 81 VAL A O 1
ATOM 596 N N . GLY A 1 82 ? -1.914 6.819 -3.408 1.00 96.94 82 GLY A N 1
ATOM 597 C CA . GLY A 1 82 ? -0.775 7.723 -3.539 1.00 96.94 82 GLY A CA 1
ATOM 598 C C . GLY A 1 82 ? 0.561 7.059 -3.254 1.00 96.94 82 GLY A C 1
ATOM 599 O O . GLY A 1 82 ? 0.674 5.840 -3.271 1.00 96.94 82 GLY A O 1
ATOM 600 N N . ASN A 1 83 ? 1.562 7.887 -2.971 1.00 96.88 83 ASN A N 1
ATOM 601 C CA . ASN A 1 83 ? 2.923 7.480 -2.643 1.00 96.88 83 ASN A CA 1
ATOM 602 C C . ASN A 1 83 ? 3.384 8.242 -1.395 1.00 96.88 83 ASN A C 1
ATOM 604 O O . ASN A 1 83 ? 3.165 9.451 -1.303 1.00 96.88 83 ASN A O 1
ATOM 608 N N . ALA A 1 84 ? 4.010 7.555 -0.441 1.00 95.38 84 ALA A N 1
ATOM 609 C CA . ALA A 1 84 ? 4.363 8.121 0.861 1.00 95.38 84 ALA A CA 1
ATOM 610 C C . ALA A 1 84 ? 5.454 9.200 0.792 1.00 95.38 84 ALA A C 1
ATOM 612 O O . ALA A 1 84 ? 5.521 10.054 1.672 1.00 95.38 84 ALA A O 1
ATOM 613 N N . PHE A 1 85 ? 6.277 9.187 -0.258 1.00 94.31 85 PHE A N 1
ATOM 614 C CA . PHE A 1 85 ? 7.408 10.102 -0.429 1.00 94.31 85 PHE A CA 1
ATOM 615 C C . PHE A 1 85 ? 7.333 10.915 -1.732 1.00 94.31 85 PHE A C 1
ATOM 617 O O . PHE A 1 85 ? 8.285 11.610 -2.095 1.00 94.31 85 PHE A O 1
ATOM 624 N N . GLY A 1 86 ? 6.200 10.855 -2.437 1.00 93.75 86 GLY A N 1
ATOM 625 C CA . GLY A 1 86 ? 5.963 11.593 -3.678 1.00 93.75 86 GLY A CA 1
ATOM 626 C C . GLY A 1 86 ? 6.757 11.085 -4.887 1.00 93.75 86 GLY A C 1
ATOM 627 O O . GLY A 1 86 ? 7.045 11.873 -5.786 1.00 93.75 86 GLY A O 1
ATOM 628 N N . GLY A 1 87 ? 7.145 9.808 -4.920 1.00 93.12 87 GLY A N 1
ATOM 629 C CA . GLY A 1 87 ? 7.809 9.186 -6.069 1.00 93.12 87 GLY A CA 1
ATOM 630 C C . GLY A 1 87 ? 8.640 7.964 -5.691 1.00 93.12 87 GLY A C 1
ATOM 631 O O . GLY A 1 87 ? 8.448 7.392 -4.622 1.00 93.12 87 GLY A O 1
ATOM 632 N N . ASP A 1 88 ? 9.598 7.609 -6.553 1.00 95.06 88 ASP A N 1
ATOM 633 C CA . ASP A 1 88 ? 10.563 6.521 -6.330 1.00 95.06 88 ASP A CA 1
ATOM 634 C C . ASP A 1 88 ? 11.609 6.903 -5.272 1.00 95.06 88 ASP A C 1
ATOM 636 O O . ASP A 1 88 ? 12.779 7.173 -5.539 1.00 95.06 88 ASP A O 1
ATOM 640 N N . LYS A 1 89 ? 11.109 7.069 -4.052 1.00 88.88 89 LYS A N 1
ATOM 641 C CA . LYS A 1 89 ? 11.817 7.501 -2.858 1.00 88.88 89 LYS A CA 1
ATOM 642 C C . LYS A 1 89 ? 11.346 6.606 -1.715 1.00 88.88 89 LYS A C 1
ATOM 644 O O . LYS A 1 89 ? 10.161 6.296 -1.601 1.00 88.88 89 LYS A O 1
ATOM 649 N N . GLY A 1 90 ? 12.281 6.220 -0.854 1.00 81.25 90 GLY A N 1
ATOM 650 C CA . GLY A 1 90 ? 12.031 5.261 0.220 1.00 81.25 90 GLY A CA 1
ATOM 651 C C . GLY A 1 90 ? 12.336 3.830 -0.218 1.00 81.25 90 GLY A C 1
ATOM 652 O O . GLY A 1 90 ? 11.912 3.383 -1.277 1.00 81.25 90 GLY A O 1
ATOM 653 N N . ASN A 1 91 ? 13.102 3.130 0.616 1.00 83.19 91 ASN A N 1
ATOM 654 C CA . ASN A 1 91 ? 13.596 1.782 0.366 1.00 83.19 91 ASN A CA 1
ATOM 655 C C . ASN A 1 91 ? 13.372 0.908 1.600 1.00 83.19 91 ASN A C 1
ATOM 657 O O . ASN A 1 91 ? 13.353 1.410 2.728 1.00 83.19 91 ASN A O 1
ATOM 661 N N . GLY A 1 92 ? 13.289 -0.401 1.375 1.00 85.62 92 GLY A N 1
ATOM 662 C CA . GLY A 1 92 ? 13.126 -1.392 2.433 1.00 85.62 92 GLY A CA 1
ATOM 663 C C . GLY A 1 92 ? 11.730 -1.390 3.047 1.00 85.62 92 GLY A C 1
ATOM 664 O O . GLY A 1 92 ? 10.791 -0.812 2.503 1.00 85.62 92 GLY A O 1
ATOM 665 N N . GLN A 1 93 ? 11.605 -2.056 4.195 1.00 91.94 93 GLN A N 1
ATOM 666 C CA . GLN A 1 93 ? 10.309 -2.332 4.799 1.00 91.94 93 GLN A CA 1
ATOM 667 C C . GLN A 1 93 ? 9.682 -1.089 5.460 1.00 91.94 93 GLN A C 1
ATOM 669 O O . GLN A 1 93 ? 10.196 -0.634 6.492 1.00 91.94 93 GLN A O 1
ATOM 674 N N . PRO A 1 94 ? 8.550 -0.558 4.948 1.00 92.31 94 PRO A N 1
ATOM 675 C CA . PRO A 1 94 ? 7.780 0.466 5.638 1.00 92.31 94 PRO A CA 1
ATOM 676 C C . PRO A 1 94 ? 7.279 -0.056 6.990 1.00 92.31 94 PRO A C 1
ATOM 678 O O . PRO A 1 94 ? 6.732 -1.153 7.091 1.00 92.31 94 PRO A O 1
ATOM 681 N N . ARG A 1 95 ? 7.447 0.759 8.035 1.00 92.12 95 ARG A N 1
ATOM 682 C CA . ARG A 1 95 ? 6.984 0.485 9.404 1.00 92.12 95 ARG A CA 1
ATOM 683 C C . ARG A 1 95 ? 5.988 1.559 9.817 1.00 92.12 95 ARG A C 1
ATOM 685 O O . ARG A 1 95 ? 6.359 2.553 10.435 1.00 92.12 95 ARG A O 1
ATOM 692 N N . ALA A 1 96 ? 4.735 1.385 9.415 1.00 89.94 96 ALA A N 1
ATOM 693 C CA . ALA A 1 96 ? 3.662 2.281 9.820 1.00 89.94 96 ALA A CA 1
ATOM 694 C C . ALA A 1 96 ? 3.225 1.979 11.263 1.00 89.94 96 ALA A C 1
ATOM 696 O O . ALA A 1 96 ? 2.914 0.836 11.595 1.00 89.94 96 ALA A O 1
ATOM 697 N N . VAL A 1 97 ? 3.193 3.010 12.109 1.00 88.44 97 VAL A N 1
ATOM 698 C CA . VAL A 1 97 ? 2.747 2.927 13.506 1.00 88.44 97 VAL A CA 1
ATOM 699 C C . VAL A 1 97 ? 1.697 4.007 13.732 1.00 88.44 97 VAL A C 1
ATOM 701 O O . VAL A 1 97 ? 1.933 5.175 13.426 1.00 88.44 97 VAL A O 1
ATOM 704 N N . ALA A 1 98 ? 0.534 3.617 14.252 1.00 81.50 98 ALA A N 1
ATOM 705 C CA . ALA A 1 98 ? -0.446 4.569 14.754 1.00 81.50 98 ALA A CA 1
ATOM 706 C C . ALA A 1 98 ? -0.011 5.011 16.155 1.00 81.50 98 ALA A C 1
ATOM 708 O O . ALA A 1 98 ? 0.134 4.175 17.047 1.00 81.50 98 ALA A O 1
ATOM 709 N N . LEU A 1 99 ? 0.234 6.308 16.329 1.00 79.81 99 LEU A N 1
ATOM 710 C CA . LEU A 1 99 ? 0.520 6.886 17.638 1.00 79.81 99 LEU A CA 1
ATOM 711 C C . LEU A 1 99 ? -0.806 7.312 18.275 1.00 79.81 99 LEU A C 1
ATOM 713 O O . LEU A 1 99 ? -1.629 7.944 17.610 1.00 79.81 99 LEU A O 1
ATOM 717 N N . SER A 1 100 ? -1.009 6.899 19.526 1.00 70.19 100 SER A N 1
ATOM 718 C CA . SER A 1 100 ? -2.154 7.254 20.371 1.00 70.19 100 SER A CA 1
ATOM 719 C C . SER A 1 100 ? -1.950 8.592 21.062 1.00 70.19 100 SER A C 1
ATOM 721 O O . SER A 1 100 ? -0.823 8.774 21.581 1.00 70.19 100 SER A O 1
#

Sequence (100 aa):
MIAPSTSFGATPEIPKGAFDATLLSYKALTPVMFGVSAGQPVADVSVILLPNGKLRAYVFAQNKGIEIAESADNGKTFTRVGNAFGGDKGNGQPRAVALS

Radius of gyration: 18.94 Å; chains: 1; bounding box: 31×43×64 Å

Secondary structure (DSSP, 8-state):
-PPP---PPPPP-PPPS---------BSS-GGGGTPPTTS-EEEEEEEE-TTS-EEEEEEETTTEEEEEEESSTTSB-EEEEETTSSS---S--------

Foldseek 3Di:
DDDDDDDDPDDDDDDPDDDPDDPLPAPAQDLVLQVHDPPFDWDQWDWDQDPVRKIWIWIQHPQWATWIWIDPPVRSDTHTDGGPVRGSDHDDHDDDDDDD